Protein AF-Q47548-F1 (afdb_monomer)

Structure (mmCIF, N/CA/C/O backbone):
data_AF-Q47548-F1
#
_entry.id   AF-Q47548-F1
#
loop_
_atom_site.group_PDB
_atom_site.id
_atom_site.type_symbol
_atom_site.label_atom_id
_atom_site.label_alt_id
_atom_site.label_comp_id
_atom_site.label_asym_id
_atom_site.label_entity_id
_atom_site.label_seq_id
_atom_site.pdbx_PDB_ins_code
_atom_site.Cartn_x
_atom_site.Cartn_y
_atom_site.Cartn_z
_atom_site.occupancy
_atom_site.B_iso_or_equiv
_atom_site.auth_seq_id
_atom_site.auth_comp_id
_atom_site.auth_asym_id
_atom_site.auth_atom_id
_atom_site.pdbx_PDB_model_num
ATOM 1 N N . MET A 1 1 ? 3.123 -38.870 -41.567 1.00 50.59 1 MET A N 1
ATOM 2 C CA . MET A 1 1 ? 3.045 -38.816 -40.091 1.00 50.59 1 MET A CA 1
ATOM 3 C C . MET A 1 1 ? 3.877 -37.637 -39.598 1.00 50.59 1 MET A C 1
ATOM 5 O O . MET A 1 1 ? 5.050 -37.839 -39.352 1.00 50.59 1 MET A O 1
ATOM 9 N N . ASN A 1 2 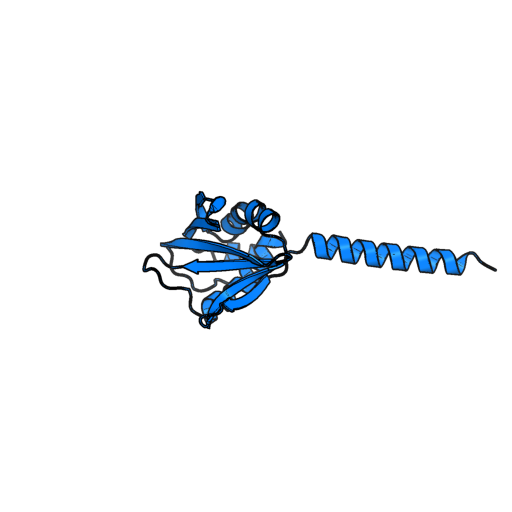? 3.340 -36.407 -39.566 1.00 51.34 2 ASN A N 1
ATOM 10 C CA . ASN A 1 2 ? 4.080 -35.255 -39.002 1.00 51.34 2 ASN A CA 1
ATOM 11 C C . ASN A 1 2 ? 3.219 -34.033 -38.613 1.00 51.34 2 ASN A C 1
ATOM 13 O O . ASN A 1 2 ? 3.749 -32.963 -38.347 1.00 51.34 2 ASN A O 1
ATOM 17 N N . VAL A 1 3 ? 1.890 -34.167 -38.567 1.00 56.94 3 VAL A N 1
ATOM 18 C CA . VAL A 1 3 ? 0.988 -33.042 -38.237 1.00 56.94 3 VAL A CA 1
ATOM 19 C C . VAL A 1 3 ? 0.636 -32.957 -36.748 1.00 56.94 3 VAL A C 1
ATOM 21 O O . VAL A 1 3 ? 0.100 -31.949 -36.306 1.00 56.94 3 VAL A O 1
ATOM 24 N N . ILE A 1 4 ? 0.948 -33.997 -35.966 1.00 55.69 4 ILE A N 1
ATOM 25 C CA . ILE A 1 4 ? 0.570 -34.081 -34.546 1.00 55.69 4 ILE A CA 1
ATOM 26 C C . ILE A 1 4 ? 1.591 -33.346 -33.660 1.00 55.69 4 ILE A C 1
ATOM 28 O O . ILE A 1 4 ? 1.196 -32.646 -32.732 1.00 55.69 4 ILE A O 1
ATOM 32 N N . SER A 1 5 ? 2.886 -33.412 -33.988 1.00 56.47 5 SER A N 1
ATOM 33 C CA . SER A 1 5 ? 3.948 -32.769 -33.198 1.00 56.47 5 SER A CA 1
ATOM 34 C C . SER A 1 5 ? 3.863 -31.238 -33.238 1.00 56.47 5 SER A C 1
ATOM 36 O O . SER A 1 5 ? 3.883 -30.592 -32.197 1.00 56.47 5 SER A O 1
ATOM 38 N N . ALA A 1 6 ? 3.624 -30.656 -34.421 1.00 59.22 6 ALA A N 1
ATOM 39 C CA . ALA A 1 6 ? 3.516 -29.202 -34.585 1.00 59.22 6 ALA A CA 1
ATOM 40 C C . ALA A 1 6 ? 2.323 -28.585 -33.822 1.00 59.22 6 ALA A C 1
ATOM 42 O O . ALA A 1 6 ? 2.394 -27.443 -33.366 1.00 59.22 6 ALA A O 1
ATOM 43 N N . GLY A 1 7 ? 1.224 -29.336 -33.670 1.00 58.84 7 GLY A N 1
ATOM 44 C CA . GLY A 1 7 ? 0.068 -28.912 -32.877 1.00 58.84 7 GLY A CA 1
ATOM 45 C C . GLY A 1 7 ? 0.353 -28.901 -31.373 1.00 58.84 7 GLY A C 1
ATOM 46 O O . GLY A 1 7 ? -0.076 -27.976 -30.679 1.00 58.84 7 GLY A O 1
ATOM 47 N N . LEU A 1 8 ? 1.121 -29.881 -30.878 1.00 61.62 8 LEU A N 1
ATOM 48 C CA . LEU A 1 8 ? 1.540 -29.942 -29.476 1.00 61.62 8 LEU A CA 1
ATOM 49 C C . LEU A 1 8 ? 2.467 -28.770 -29.121 1.00 61.62 8 LEU A C 1
ATOM 51 O O . LEU A 1 8 ? 2.196 -28.058 -28.152 1.00 61.62 8 LEU A O 1
ATOM 55 N N . ASP A 1 9 ? 3.481 -28.504 -29.947 1.00 59.62 9 ASP A N 1
ATOM 56 C CA . ASP A 1 9 ? 4.469 -27.440 -29.707 1.00 59.62 9 ASP A CA 1
ATOM 57 C C . ASP A 1 9 ? 3.835 -26.040 -29.717 1.00 59.62 9 ASP A C 1
ATOM 59 O O . ASP A 1 9 ? 4.143 -25.186 -28.877 1.00 59.62 9 ASP A O 1
ATOM 63 N N . LYS A 1 10 ? 2.878 -25.812 -30.627 1.00 64.19 10 LYS A N 1
ATOM 64 C CA . LYS A 1 10 ? 2.106 -24.565 -30.681 1.00 64.19 10 LYS A CA 1
ATOM 65 C C . LYS A 1 10 ? 1.209 -24.398 -29.453 1.00 64.19 10 LYS A C 1
ATOM 67 O O . LYS A 1 10 ? 1.170 -23.314 -28.879 1.00 64.19 10 LYS A O 1
ATOM 72 N N . SER A 1 11 ? 0.543 -25.465 -29.004 1.00 67.88 11 SER A N 1
ATOM 73 C CA . SER A 1 11 ? -0.319 -25.415 -27.815 1.00 67.88 11 SER A CA 1
ATOM 74 C C . SER A 1 11 ? 0.460 -25.134 -26.524 1.00 67.88 11 SER A C 1
ATOM 76 O O . SER A 1 11 ? 0.003 -24.343 -25.698 1.00 67.88 11 SER A O 1
ATOM 78 N N . ALA A 1 12 ? 1.659 -25.708 -26.378 1.00 68.19 12 ALA A N 1
ATOM 79 C CA . ALA A 1 12 ? 2.533 -25.485 -25.231 1.00 68.19 12 ALA A CA 1
ATOM 80 C C . ALA A 1 12 ? 3.092 -24.056 -25.218 1.00 68.19 12 ALA A C 1
ATOM 82 O O . ALA A 1 12 ? 3.108 -23.404 -24.176 1.00 68.19 12 ALA A O 1
ATOM 83 N N . THR A 1 13 ? 3.472 -23.540 -26.389 1.00 72.56 13 THR A N 1
ATOM 84 C CA . THR A 1 13 ? 3.968 -22.167 -26.543 1.00 72.56 13 THR A CA 1
ATOM 85 C C . THR A 1 13 ? 2.860 -21.140 -26.293 1.00 72.56 13 THR A C 1
ATOM 87 O O . THR A 1 13 ? 3.073 -20.161 -25.584 1.00 72.56 13 THR A O 1
ATOM 90 N N . ASP A 1 14 ? 1.644 -21.375 -26.791 1.00 72.44 14 ASP A N 1
ATOM 91 C CA . ASP A 1 14 ? 0.495 -20.499 -26.538 1.00 72.44 14 ASP A CA 1
ATOM 92 C C . ASP A 1 14 ? 0.048 -20.552 -25.066 1.00 72.44 14 ASP A C 1
ATOM 94 O O . ASP A 1 14 ? -0.350 -19.531 -24.503 1.00 72.44 14 ASP A O 1
ATOM 98 N N . ALA A 1 15 ? 0.129 -21.715 -24.414 1.00 71.06 15 ALA A N 1
ATOM 99 C CA . ALA A 1 15 ? -0.136 -21.852 -22.982 1.00 71.06 15 ALA A CA 1
ATOM 100 C C . ALA A 1 15 ? 0.917 -21.122 -22.135 1.00 71.06 15 ALA A C 1
ATOM 102 O O . ALA A 1 15 ? 0.545 -20.380 -21.226 1.00 71.06 15 ALA A O 1
ATOM 103 N N . ALA A 1 16 ? 2.201 -21.262 -22.473 1.00 66.19 16 ALA A N 1
ATOM 104 C CA . ALA A 1 16 ? 3.292 -20.539 -21.827 1.00 66.19 16 ALA A CA 1
ATOM 105 C C . ALA A 1 16 ? 3.149 -19.024 -22.027 1.00 66.19 16 ALA A C 1
ATOM 107 O O . ALA A 1 16 ? 3.179 -18.278 -21.056 1.00 66.19 16 ALA A O 1
ATOM 108 N N . ASN A 1 17 ? 2.859 -18.563 -23.246 1.00 62.19 17 ASN A N 1
ATOM 109 C CA . ASN A 1 17 ? 2.638 -17.146 -23.542 1.00 62.19 17 ASN A CA 1
ATOM 110 C C . ASN A 1 17 ? 1.406 -16.578 -22.824 1.00 62.19 17 ASN A C 1
ATOM 112 O O . ASN A 1 17 ? 1.430 -15.441 -22.359 1.00 62.19 17 ASN A O 1
ATOM 116 N N . ARG A 1 18 ? 0.324 -17.356 -22.686 1.00 63.38 18 ARG A N 1
ATOM 117 C CA . ARG A 1 18 ? -0.852 -16.959 -21.891 1.00 63.38 18 ARG A CA 1
ATOM 118 C C . ARG A 1 18 ? -0.555 -16.935 -20.398 1.00 63.38 18 ARG A C 1
ATOM 120 O O . ARG A 1 18 ? -1.035 -16.032 -19.725 1.00 63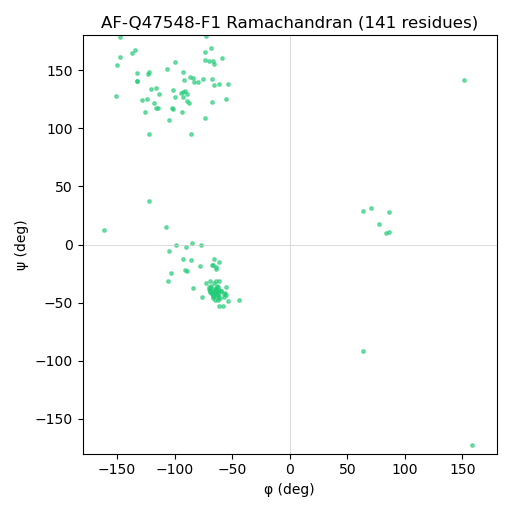.38 18 ARG A O 1
ATOM 127 N N . ALA A 1 19 ? 0.213 -17.888 -19.878 1.00 59.72 19 ALA A N 1
ATOM 128 C CA . ALA A 1 19 ? 0.651 -17.889 -18.485 1.00 59.72 19 ALA A CA 1
ATOM 129 C C . ALA A 1 19 ? 1.579 -16.701 -18.199 1.00 59.72 19 ALA A C 1
ATOM 131 O O . ALA A 1 19 ? 1.412 -16.029 -17.188 1.00 59.72 19 ALA A O 1
ATOM 132 N N . GLN A 1 20 ? 2.478 -16.378 -19.128 1.00 53.09 20 GLN A N 1
ATOM 133 C CA . GLN A 1 20 ? 3.382 -15.236 -19.039 1.00 53.09 20 GLN A CA 1
ATOM 134 C C . GLN A 1 20 ? 2.616 -13.909 -19.107 1.00 53.09 20 GLN A C 1
ATOM 136 O O . GLN A 1 20 ? 2.805 -13.068 -18.238 1.00 53.09 20 GLN A O 1
ATOM 141 N N . ASN A 1 21 ? 1.675 -13.755 -20.047 1.00 50.50 21 ASN A N 1
ATOM 142 C CA . ASN A 1 21 ? 0.804 -12.574 -20.133 1.00 50.50 21 ASN A CA 1
ATOM 143 C C . ASN A 1 21 ? -0.156 -12.447 -18.936 1.00 50.50 21 ASN A C 1
ATOM 145 O O . ASN A 1 21 ? -0.450 -11.332 -18.505 1.00 50.50 21 ASN A O 1
ATOM 149 N N . ARG A 1 22 ? -0.623 -13.566 -18.361 1.00 53.75 22 ARG A N 1
ATOM 150 C CA . ARG A 1 22 ? -1.376 -13.581 -17.093 1.00 53.75 22 ARG A CA 1
ATOM 151 C C . ARG A 1 22 ? -0.508 -13.153 -15.914 1.00 53.75 22 ARG A C 1
ATOM 153 O O . ARG A 1 22 ? -0.913 -12.303 -15.136 1.00 53.75 22 ARG A O 1
ATOM 160 N N . ALA A 1 23 ? 0.722 -13.647 -15.848 1.00 47.94 23 ALA A N 1
ATOM 161 C CA . ALA A 1 23 ? 1.708 -13.224 -14.862 1.00 47.94 23 ALA A CA 1
ATOM 162 C C . ALA A 1 23 ? 2.159 -11.762 -15.061 1.00 47.94 23 ALA A C 1
ATOM 164 O O . ALA A 1 23 ? 2.731 -11.181 -14.147 1.00 47.94 23 ALA A O 1
ATOM 165 N N . SER A 1 24 ? 1.937 -11.162 -16.234 1.00 49.69 24 SER A N 1
ATOM 166 C CA . SER A 1 24 ? 2.106 -9.720 -16.477 1.00 49.69 24 SER A CA 1
ATOM 167 C C . SER A 1 24 ? 0.867 -8.893 -16.114 1.00 49.69 24 SER A C 1
ATOM 169 O O . SER A 1 24 ? 0.954 -7.668 -16.063 1.00 49.69 24 SER A O 1
ATOM 171 N N . THR A 1 25 ? -0.286 -9.532 -15.886 1.00 57.72 25 THR A N 1
ATOM 172 C CA . THR A 1 25 ? -1.543 -8.866 -15.507 1.00 57.72 25 THR A CA 1
ATOM 173 C C . THR A 1 25 ? -1.872 -9.001 -14.023 1.00 57.72 25 THR A C 1
ATOM 175 O O . THR A 1 25 ? -2.543 -8.114 -13.502 1.00 57.72 25 THR A O 1
ATOM 178 N N . THR A 1 26 ? -1.366 -10.025 -13.327 1.00 67.56 26 THR A N 1
ATOM 179 C CA . THR A 1 26 ? -1.485 -10.149 -11.868 1.00 67.56 26 THR A CA 1
ATOM 180 C C . THR A 1 26 ? -0.255 -9.554 -11.181 1.00 67.56 26 THR A C 1
ATOM 182 O O . THR A 1 26 ? 0.869 -10.031 -11.344 1.00 67.56 26 THR A O 1
ATOM 185 N N . MET A 1 27 ? -0.457 -8.470 -10.430 1.00 85.31 27 MET A N 1
ATOM 186 C CA . MET A 1 27 ? 0.586 -7.894 -9.580 1.00 85.31 27 MET A CA 1
ATOM 187 C C . MET A 1 27 ? 0.552 -8.621 -8.242 1.00 85.31 27 MET A C 1
ATOM 189 O O . MET A 1 27 ? -0.264 -8.307 -7.379 1.00 85.31 27 MET A O 1
ATOM 193 N N . ASP A 1 28 ? 1.397 -9.638 -8.112 1.00 93.00 28 ASP A N 1
ATOM 194 C CA . ASP A 1 28 ? 1.480 -10.435 -6.891 1.00 93.00 28 ASP A CA 1
ATOM 195 C C . ASP A 1 28 ? 1.992 -9.579 -5.728 1.00 93.00 28 ASP A C 1
ATOM 197 O O . ASP A 1 28 ? 2.936 -8.801 -5.893 1.00 93.00 28 ASP A O 1
ATOM 201 N N . VAL A 1 29 ? 1.384 -9.735 -4.556 1.00 96.56 29 VAL A N 1
ATOM 202 C CA . VAL A 1 29 ? 1.710 -8.990 -3.339 1.00 96.56 29 VAL A CA 1
ATOM 203 C C . VAL A 1 29 ? 2.235 -9.958 -2.288 1.00 96.56 29 VAL A C 1
ATOM 205 O O . VAL A 1 29 ? 1.680 -11.035 -2.080 1.00 96.56 29 VAL A O 1
ATOM 208 N N . GLN A 1 30 ? 3.325 -9.588 -1.624 1.00 96.88 30 GLN A N 1
ATOM 209 C CA . GLN A 1 30 ? 3.948 -10.380 -0.565 1.00 96.88 30 GLN A CA 1
ATOM 210 C C . GLN A 1 30 ? 4.247 -9.496 0.644 1.00 96.88 30 GLN A C 1
ATOM 212 O O . GLN A 1 30 ? 4.572 -8.324 0.478 1.00 96.88 30 GLN A O 1
ATOM 217 N N . SER A 1 31 ? 4.173 -10.058 1.848 1.00 95.81 31 SER A N 1
ATOM 218 C CA . SER A 1 31 ? 4.682 -9.396 3.052 1.00 95.81 31 SER A CA 1
ATOM 219 C C . SER A 1 31 ? 6.200 -9.565 3.136 1.00 95.81 31 SER A C 1
ATOM 221 O O . SER A 1 31 ? 6.730 -10.629 2.806 1.00 95.81 31 SER A O 1
ATOM 223 N N . ALA A 1 32 ? 6.897 -8.514 3.550 1.00 95.00 32 ALA A N 1
ATOM 224 C CA . ALA A 1 32 ? 8.335 -8.489 3.772 1.00 95.00 32 ALA A CA 1
ATOM 225 C C . ALA A 1 32 ? 8.674 -7.531 4.925 1.00 95.00 32 ALA A C 1
ATOM 227 O O . ALA A 1 32 ? 7.799 -6.868 5.482 1.00 95.00 32 ALA 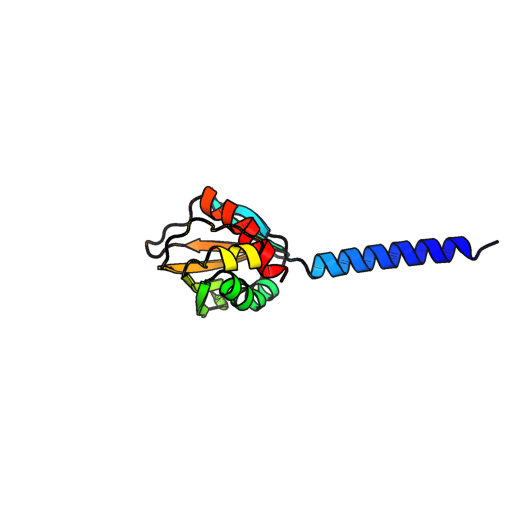A O 1
ATOM 228 N N . ALA A 1 33 ? 9.959 -7.439 5.250 1.00 93.50 33 ALA A N 1
ATOM 229 C CA . ALA A 1 33 ? 10.503 -6.414 6.126 1.00 93.50 33 ALA A CA 1
ATOM 230 C C . ALA A 1 33 ? 11.607 -5.651 5.388 1.00 93.50 33 ALA A C 1
ATOM 232 O O . ALA A 1 33 ? 12.301 -6.236 4.552 1.00 93.50 33 ALA A O 1
ATOM 233 N N . ASP A 1 34 ? 11.741 -4.359 5.671 1.00 90.00 34 ASP A N 1
ATOM 234 C CA . ASP A 1 34 ? 12.860 -3.552 5.190 1.00 90.00 34 ASP A CA 1
ATOM 235 C C . ASP A 1 34 ? 14.172 -3.895 5.925 1.00 90.00 34 ASP A C 1
ATOM 237 O O . ASP A 1 34 ? 14.203 -4.731 6.833 1.00 90.00 34 ASP A O 1
ATOM 241 N N . ASP A 1 35 ? 15.266 -3.228 5.553 1.00 89.69 35 ASP A N 1
ATOM 242 C CA . ASP A 1 35 ? 16.601 -3.457 6.129 1.00 89.69 35 ASP A CA 1
ATOM 243 C C . ASP A 1 35 ? 16.679 -3.168 7.642 1.00 89.69 35 ASP A C 1
ATOM 245 O O . ASP A 1 35 ? 17.631 -3.572 8.310 1.00 89.69 35 ASP A O 1
ATOM 249 N N . THR A 1 36 ? 15.681 -2.474 8.197 1.00 91.00 36 THR A N 1
ATOM 250 C CA . THR A 1 36 ? 15.562 -2.166 9.629 1.00 91.00 36 THR A CA 1
ATOM 251 C C . THR A 1 36 ? 14.610 -3.110 10.369 1.00 91.00 36 THR A C 1
ATOM 253 O O . THR A 1 36 ? 14.456 -3.002 11.586 1.00 91.00 36 THR A O 1
ATOM 256 N N . GLY A 1 37 ? 14.000 -4.064 9.659 1.00 92.44 37 GLY A N 1
ATOM 257 C CA . GLY A 1 37 ? 13.034 -5.013 10.201 1.00 92.44 37 GLY A CA 1
ATOM 258 C C . GLY A 1 37 ? 11.605 -4.474 10.278 1.00 92.44 37 GLY A C 1
ATOM 259 O O . GLY A 1 37 ? 10.758 -5.121 10.895 1.00 92.44 37 GLY A O 1
ATOM 260 N N . LEU A 1 38 ? 11.313 -3.312 9.683 1.00 94.44 38 LEU A N 1
ATOM 261 C CA . LEU A 1 38 ? 9.961 -2.756 9.674 1.00 94.44 38 LEU A CA 1
ATOM 262 C C . LEU A 1 38 ? 9.138 -3.374 8.537 1.00 94.44 38 LEU A C 1
ATOM 264 O O . LEU A 1 38 ? 9.647 -3.546 7.427 1.00 94.44 38 LEU A O 1
ATOM 268 N N . PRO A 1 39 ? 7.859 -3.691 8.778 1.00 95.69 39 PRO A N 1
ATOM 269 C CA . PRO A 1 39 ? 7.035 -4.384 7.801 1.00 95.69 39 PRO A CA 1
ATOM 270 C C . PRO A 1 39 ? 6.741 -3.516 6.576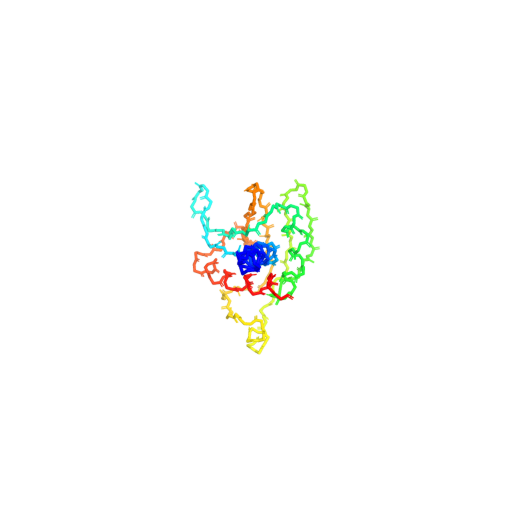 1.00 95.69 39 PRO A C 1
ATOM 272 O O . PRO A 1 39 ? 6.506 -2.308 6.673 1.00 95.69 39 PRO A O 1
ATOM 275 N N . MET A 1 40 ? 6.723 -4.165 5.416 1.00 97.00 40 MET A N 1
ATOM 276 C CA . MET A 1 40 ? 6.325 -3.584 4.139 1.00 97.00 40 MET A CA 1
ATOM 277 C C . MET A 1 40 ? 5.670 -4.642 3.250 1.00 97.00 40 MET A C 1
ATOM 279 O O . MET A 1 40 ? 5.855 -5.846 3.441 1.00 97.00 40 MET A O 1
ATOM 283 N N . LEU A 1 41 ? 4.927 -4.206 2.239 1.00 97.81 41 LEU A N 1
ATOM 284 C CA . LEU A 1 41 ? 4.510 -5.075 1.145 1.00 97.81 41 LEU A CA 1
ATOM 285 C C . LEU A 1 41 ? 5.523 -4.987 0.007 1.00 97.81 41 LEU A C 1
ATOM 287 O O . LEU A 1 41 ? 6.093 -3.931 -0.257 1.00 97.81 41 LEU A O 1
ATOM 291 N N . VAL A 1 42 ? 5.699 -6.083 -0.718 1.00 97.75 42 VAL A N 1
ATOM 292 C CA . VAL A 1 42 ? 6.439 -6.133 -1.976 1.00 97.75 42 VAL A CA 1
ATOM 293 C C . VAL A 1 42 ? 5.464 -6.509 -3.076 1.00 97.75 42 VAL A C 1
ATOM 295 O O . VAL A 1 42 ? 4.887 -7.596 -3.059 1.00 97.75 42 VAL A O 1
ATOM 298 N N . VAL A 1 43 ? 5.291 -5.607 -4.037 1.00 97.25 43 VAL A N 1
ATOM 299 C CA . VAL A 1 43 ? 4.421 -5.795 -5.197 1.00 97.25 43 VAL A CA 1
ATOM 300 C C . VAL A 1 43 ? 5.266 -6.153 -6.410 1.00 97.25 43 VAL A C 1
ATOM 302 O O . VAL A 1 43 ? 6.278 -5.511 -6.700 1.00 97.25 43 VAL A O 1
ATOM 305 N N . ARG A 1 44 ? 4.846 -7.178 -7.150 1.00 95.25 44 ARG A N 1
ATOM 306 C CA . ARG A 1 44 ? 5.475 -7.581 -8.405 1.00 95.25 44 ARG A CA 1
ATOM 307 C C . ARG A 1 44 ? 5.138 -6.577 -9.505 1.00 95.25 44 ARG A C 1
ATOM 309 O O . ARG A 1 44 ? 4.011 -6.514 -9.992 1.00 95.25 44 ARG A O 1
ATOM 316 N N . GLY A 1 45 ? 6.139 -5.802 -9.899 1.00 93.94 45 GLY A N 1
ATOM 317 C CA . GLY A 1 45 ? 6.038 -4.751 -10.901 1.00 93.94 45 GLY A CA 1
ATOM 318 C C . GLY A 1 45 ? 7.054 -3.636 -10.634 1.00 93.94 45 GLY A C 1
ATOM 319 O O . GLY A 1 45 ? 7.265 -3.280 -9.472 1.00 93.94 45 GLY A O 1
ATOM 320 N N . PRO A 1 46 ? 7.669 -3.067 -11.685 1.00 95.44 46 PRO A N 1
ATOM 321 C CA . PRO A 1 46 ? 8.610 -1.964 -11.525 1.00 95.44 46 PRO A CA 1
ATOM 322 C C . PRO A 1 46 ? 7.901 -0.716 -10.990 1.00 95.44 46 PRO A C 1
ATOM 324 O O . PRO A 1 46 ? 6.705 -0.522 -11.253 1.00 95.44 46 PRO A O 1
ATOM 327 N N . PHE A 1 47 ? 8.657 0.168 -10.328 1.00 95.88 47 PHE A N 1
ATOM 328 C CA . PHE A 1 47 ? 8.145 1.381 -9.672 1.00 95.88 47 PHE A CA 1
ATOM 329 C C . PHE A 1 47 ? 7.133 2.149 -10.526 1.00 95.88 47 PHE A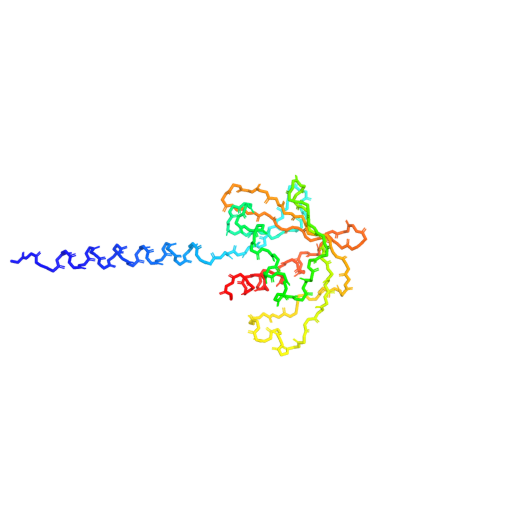 C 1
ATOM 331 O O . PHE A 1 47 ? 6.041 2.477 -10.075 1.00 95.88 47 PHE A O 1
ATOM 338 N N . ASN A 1 48 ? 7.454 2.385 -11.799 1.00 94.31 48 ASN A N 1
ATOM 339 C CA . ASN A 1 48 ? 6.603 3.163 -12.700 1.00 94.31 48 ASN A CA 1
ATOM 340 C C . ASN A 1 48 ? 5.222 2.534 -12.930 1.00 94.31 48 ASN A C 1
ATOM 342 O O . ASN A 1 48 ? 4.235 3.257 -13.047 1.00 94.31 48 ASN A O 1
ATOM 346 N N . VAL A 1 49 ? 5.153 1.204 -13.001 1.00 94.62 49 VAL A N 1
ATOM 347 C CA . VAL A 1 49 ? 3.900 0.474 -13.228 1.00 94.62 49 VAL A CA 1
ATOM 348 C C . VAL A 1 49 ? 3.072 0.447 -11.949 1.00 94.62 49 VAL A C 1
ATOM 350 O O . VAL A 1 49 ? 1.875 0.727 -11.993 1.00 94.62 49 VAL A O 1
ATOM 353 N N . VAL A 1 50 ? 3.711 0.163 -10.809 1.00 96.06 50 VAL A N 1
ATOM 354 C CA . VAL A 1 50 ? 3.048 0.156 -9.498 1.00 96.06 50 VAL A CA 1
ATOM 355 C C . VAL A 1 50 ? 2.516 1.547 -9.168 1.00 96.06 50 VAL A C 1
ATOM 357 O O . VAL A 1 50 ? 1.334 1.691 -8.872 1.00 96.06 50 VAL A O 1
ATOM 360 N N . TRP A 1 51 ? 3.336 2.586 -9.335 1.00 97.12 51 TRP A N 1
ATOM 361 C CA . TRP A 1 51 ? 2.960 3.979 -9.101 1.00 97.12 51 TRP A CA 1
ATOM 362 C C . TRP A 1 51 ? 1.722 4.411 -9.893 1.00 97.12 51 TRP A C 1
ATOM 364 O O . TRP A 1 51 ? 0.838 5.068 -9.352 1.00 97.12 51 TRP A O 1
ATOM 374 N N . GLN A 1 52 ? 1.633 4.034 -11.172 1.00 95.56 52 GLN A N 1
ATOM 375 C CA . GLN A 1 52 ? 0.490 4.384 -12.023 1.00 95.56 52 GLN A CA 1
ATOM 376 C C . GLN A 1 52 ? -0.799 3.658 -11.624 1.00 95.56 52 GLN A C 1
ATOM 378 O O . GLN A 1 52 ? -1.885 4.204 -11.803 1.00 95.56 52 GLN A O 1
ATOM 383 N N . ARG A 1 53 ? -0.694 2.432 -11.102 1.00 95.38 53 ARG A N 1
ATOM 384 C CA . ARG A 1 53 ? -1.849 1.600 -10.727 1.00 95.38 53 ARG A CA 1
ATOM 385 C C . ARG A 1 53 ? -2.311 1.811 -9.289 1.00 95.38 53 ARG A C 1
ATOM 387 O O . ARG A 1 53 ? -3.470 1.539 -8.985 1.00 95.38 53 ARG A O 1
ATOM 394 N N . LEU A 1 54 ? -1.428 2.306 -8.424 1.00 96.44 54 LEU A N 1
ATOM 395 C CA . LEU A 1 54 ? -1.689 2.498 -7.001 1.00 96.44 54 LEU A CA 1
ATOM 396 C C . LEU A 1 54 ? -2.942 3.328 -6.711 1.00 96.44 54 LEU A C 1
ATOM 398 O O . LEU A 1 54 ? -3.748 2.839 -5.931 1.00 96.44 54 LEU A O 1
ATOM 402 N N . PRO A 1 55 ? -3.184 4.506 -7.323 1.00 97.25 55 PRO A N 1
ATOM 403 C CA . PRO A 1 55 ? -4.365 5.303 -6.989 1.00 97.25 55 PRO A CA 1
ATOM 404 C C . PRO A 1 55 ? -5.684 4.542 -7.175 1.00 97.25 55 PRO A C 1
ATOM 406 O O . PRO A 1 55 ? -6.539 4.576 -6.296 1.00 97.25 55 PRO A O 1
ATOM 409 N N . ALA A 1 56 ? -5.813 3.783 -8.268 1.00 96.12 56 ALA A N 1
ATOM 410 C CA . ALA A 1 56 ? -7.002 2.976 -8.534 1.00 96.12 56 ALA A CA 1
ATOM 411 C C . ALA A 1 56 ? -7.122 1.770 -7.585 1.00 96.12 56 ALA A C 1
ATOM 413 O O . ALA A 1 56 ? -8.226 1.406 -7.189 1.00 96.12 56 ALA A O 1
ATOM 414 N N . ALA A 1 57 ? -6.003 1.142 -7.208 1.00 96.12 57 ALA A N 1
ATOM 415 C CA . ALA A 1 57 ? -6.004 0.057 -6.227 1.00 96.12 57 ALA A CA 1
ATOM 416 C C . ALA A 1 57 ? -6.342 0.565 -4.812 1.00 96.12 57 ALA A C 1
ATOM 418 O O . ALA A 1 57 ? -7.110 -0.074 -4.100 1.00 96.12 57 ALA A O 1
ATOM 419 N N . LEU A 1 58 ? -5.811 1.729 -4.428 1.00 97.31 58 LEU A N 1
ATOM 420 C CA . LEU A 1 58 ? -6.056 2.390 -3.146 1.00 97.31 58 LEU A CA 1
ATOM 421 C C . LEU A 1 58 ? -7.534 2.769 -2.987 1.00 97.31 58 LEU A C 1
A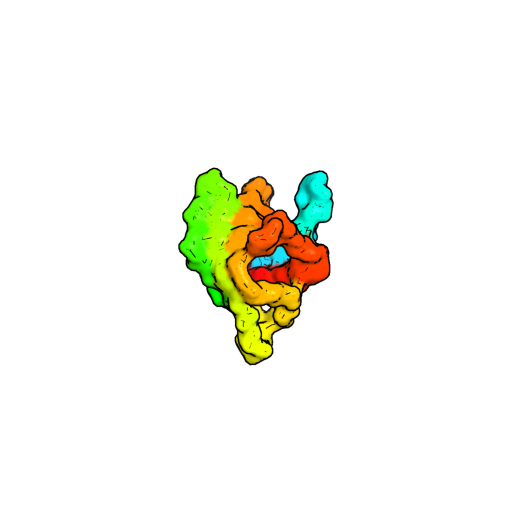TOM 423 O O . LEU A 1 58 ? -8.133 2.503 -1.946 1.00 97.31 58 LEU A O 1
ATOM 427 N N . GLU A 1 59 ? -8.154 3.307 -4.038 1.00 96.50 59 GLU A N 1
ATOM 428 C CA . GLU A 1 59 ? -9.572 3.675 -4.014 1.00 96.50 59 GLU A CA 1
ATOM 429 C C . GLU A 1 59 ? -10.478 2.466 -3.720 1.00 96.50 59 GLU A C 1
ATOM 431 O O . GLU A 1 59 ? -11.392 2.566 -2.902 1.00 96.50 59 GLU A O 1
ATOM 436 N N . LYS A 1 60 ? -10.165 1.294 -4.292 1.00 95.62 60 LYS A N 1
ATOM 437 C CA . LYS A 1 60 ? -10.904 0.038 -4.054 1.00 95.62 60 LYS A CA 1
ATOM 438 C C . LYS A 1 60 ? -10.828 -0.470 -2.617 1.00 95.62 60 LYS A C 1
ATOM 440 O O . LYS A 1 60 ? -11.668 -1.272 -2.231 1.00 95.62 60 LYS A O 1
ATOM 445 N N . VAL A 1 61 ? -9.825 -0.046 -1.850 1.00 96.25 61 VAL A N 1
ATOM 446 C CA . VAL A 1 61 ? -9.598 -0.488 -0.462 1.00 96.25 61 VAL A CA 1
ATOM 447 C C . VAL A 1 61 ? -9.947 0.604 0.552 1.00 96.25 61 VAL A C 1
ATOM 449 O O . VAL A 1 61 ? -9.542 0.533 1.708 1.00 96.25 61 VAL A O 1
ATOM 452 N N . GLY A 1 62 ? -10.673 1.642 0.123 1.00 96.25 62 GLY A N 1
ATOM 453 C CA . GLY A 1 62 ? -11.098 2.737 0.997 1.00 96.25 62 GLY A CA 1
ATOM 454 C C . GLY A 1 62 ? -9.993 3.747 1.317 1.00 96.25 62 GLY A C 1
ATOM 455 O O . GLY A 1 62 ? -10.122 4.516 2.269 1.00 96.25 62 GLY A O 1
ATOM 456 N N . MET A 1 63 ? -8.905 3.768 0.541 1.00 97.44 63 MET A N 1
ATOM 457 C CA . MET A 1 63 ? -7.809 4.730 0.674 1.00 97.44 63 MET A CA 1
ATOM 458 C C . MET A 1 63 ? -7.881 5.776 -0.440 1.00 97.44 63 MET A C 1
ATOM 460 O O . MET A 1 63 ? -7.564 5.513 -1.598 1.00 97.44 63 MET A O 1
ATOM 464 N N . LYS A 1 64 ? -8.271 7.003 -0.096 1.00 97.94 64 LYS A N 1
ATOM 465 C CA . LYS A 1 64 ? -8.310 8.113 -1.052 1.00 97.94 64 LYS A CA 1
ATOM 466 C C . LYS A 1 64 ? -6.958 8.812 -1.104 1.00 97.94 64 LYS A C 1
ATOM 468 O O . LYS A 1 64 ? -6.527 9.354 -0.092 1.00 97.94 64 LYS A O 1
ATOM 473 N N . VAL A 1 65 ? -6.329 8.874 -2.277 1.00 98.00 65 VAL A N 1
ATOM 474 C CA . VAL A 1 65 ? -5.104 9.667 -2.483 1.00 98.00 65 VAL A CA 1
ATOM 475 C C . VAL A 1 65 ? -5.431 11.159 -2.370 1.00 98.00 65 VAL A C 1
ATOM 477 O O . VAL A 1 65 ? -6.296 11.665 -3.087 1.00 98.00 65 VAL A O 1
ATOM 480 N N . THR A 1 66 ? -4.755 11.856 -1.460 1.00 97.50 66 THR A N 1
ATOM 481 C CA . THR A 1 66 ? -4.912 13.300 -1.223 1.00 97.50 66 THR A CA 1
ATOM 482 C C . THR A 1 66 ? -3.746 14.108 -1.777 1.00 97.50 66 THR A C 1
ATOM 484 O O . THR A 1 66 ? -3.953 15.229 -2.233 1.00 97.50 66 THR A O 1
ATOM 487 N N . ASP A 1 67 ? -2.547 13.528 -1.796 1.00 97.62 67 ASP A N 1
ATOM 488 C CA . ASP A 1 67 ? -1.357 14.106 -2.414 1.00 97.62 67 ASP A CA 1
ATOM 489 C C . ASP A 1 67 ? -0.428 12.997 -2.927 1.00 97.62 67 ASP A C 1
ATOM 491 O O . ASP A 1 67 ? -0.441 11.870 -2.427 1.00 97.62 67 ASP A O 1
ATOM 495 N N . SER A 1 68 ? 0.387 13.298 -3.937 1.00 97.00 68 SER A N 1
ATOM 496 C CA . SER A 1 68 ? 1.372 12.353 -4.461 1.00 97.00 68 SER A CA 1
ATOM 497 C C . SER A 1 68 ? 2.586 13.065 -5.052 1.00 97.00 68 SER A C 1
ATOM 499 O O . SER A 1 68 ? 2.464 13.897 -5.949 1.00 97.00 68 SER A O 1
ATOM 501 N N . THR A 1 69 ? 3.780 12.678 -4.606 1.00 97.31 69 THR A N 1
ATOM 502 C CA . THR A 1 69 ? 5.061 13.191 -5.099 1.00 97.31 69 THR A CA 1
ATOM 503 C C . THR A 1 69 ? 5.916 12.035 -5.612 1.00 97.31 69 THR A C 1
ATOM 505 O O . THR A 1 69 ? 6.638 11.380 -4.858 1.00 97.31 69 THR A O 1
ATOM 508 N N . ARG A 1 70 ? 5.860 11.791 -6.928 1.00 95.94 70 ARG A N 1
ATOM 509 C CA . ARG A 1 70 ? 6.543 10.655 -7.579 1.00 95.94 70 ARG A CA 1
ATOM 510 C C . ARG A 1 70 ? 8.057 10.665 -7.401 1.00 95.94 70 ARG A C 1
ATOM 512 O O . ARG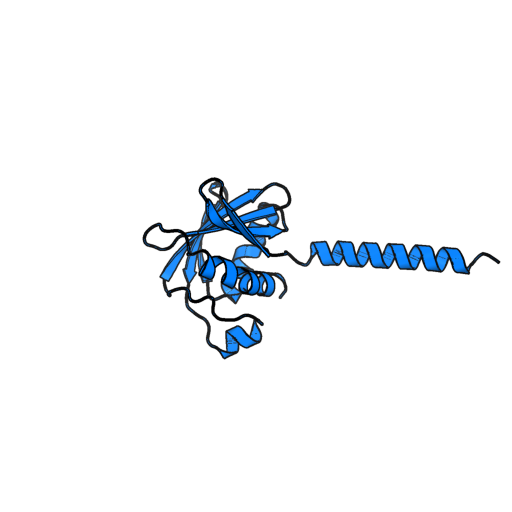 A 1 70 ? 8.636 9.612 -7.181 1.00 95.94 70 ARG A O 1
ATOM 519 N N . SER A 1 71 ? 8.696 11.832 -7.476 1.00 95.69 71 SER A N 1
ATOM 520 C CA . SER A 1 71 ? 10.152 11.966 -7.301 1.00 95.69 71 SER A CA 1
ATOM 521 C C . SER A 1 71 ? 10.637 11.585 -5.899 1.00 95.69 71 SER A C 1
ATOM 523 O O . SER A 1 71 ? 11.818 11.311 -5.729 1.00 95.69 71 SER A O 1
ATOM 525 N N . GLN A 1 72 ? 9.737 11.563 -4.913 1.00 95.06 72 GLN A N 1
ATOM 526 C CA . GLN A 1 72 ? 10.019 11.131 -3.544 1.00 95.06 72 GLN A CA 1
ATOM 527 C C . GLN A 1 72 ? 9.449 9.739 -3.233 1.00 95.06 72 GLN A C 1
ATOM 529 O O . GLN A 1 72 ? 9.665 9.236 -2.136 1.00 95.06 72 GLN A O 1
ATOM 534 N N . GLY A 1 73 ? 8.692 9.136 -4.157 1.00 96.94 73 GLY A N 1
ATOM 535 C CA . GLY A 1 73 ? 7.976 7.889 -3.902 1.00 96.94 73 GLY A CA 1
ATOM 536 C C . GLY A 1 73 ? 6.900 8.017 -2.819 1.00 96.94 73 GLY A C 1
ATOM 537 O O . GLY A 1 73 ? 6.619 7.040 -2.143 1.00 96.94 73 GLY A O 1
ATOM 538 N N . ASN A 1 74 ? 6.298 9.196 -2.630 1.00 97.50 74 ASN A N 1
ATOM 539 C CA . ASN A 1 74 ? 5.392 9.456 -1.504 1.00 97.50 74 ASN A CA 1
ATOM 540 C C . ASN A 1 74 ? 3.950 9.682 -1.960 1.00 97.50 74 ASN A C 1
ATOM 542 O O . ASN A 1 74 ? 3.712 10.548 -2.801 1.00 97.50 74 ASN A O 1
ATOM 546 N N . MET A 1 75 ? 2.985 8.986 -1.361 1.00 98.31 75 MET A N 1
ATOM 547 C CA . MET A 1 75 ? 1.558 9.316 -1.464 1.00 98.31 75 MET A CA 1
ATOM 548 C C . MET A 1 75 ? 0.979 9.591 -0.077 1.00 98.31 75 MET A C 1
ATOM 550 O O . MET A 1 75 ? 1.212 8.827 0.856 1.00 98.31 75 MET A O 1
ATOM 554 N N . ALA A 1 76 ? 0.207 10.664 0.059 1.00 98.06 76 ALA A N 1
ATOM 555 C CA . ALA A 1 76 ? -0.664 10.867 1.207 1.00 98.06 76 ALA A CA 1
ATOM 556 C C . ALA A 1 76 ? -2.033 10.266 0.883 1.00 98.06 76 ALA A C 1
ATOM 558 O O . ALA A 1 76 ? -2.577 10.494 -0.203 1.00 98.06 76 ALA A O 1
ATOM 559 N N . VAL A 1 77 ? -2.576 9.476 1.806 1.00 98.06 77 VAL A N 1
ATOM 560 C CA . VAL A 1 77 ? -3.874 8.822 1.641 1.00 98.06 77 VAL A CA 1
ATOM 561 C C . VAL A 1 77 ? -4.727 9.005 2.886 1.00 98.06 77 VAL A C 1
ATOM 563 O O . VAL A 1 77 ? -4.232 8.895 4.001 1.00 98.06 77 VAL A O 1
ATOM 566 N N . THR A 1 78 ? -6.021 9.233 2.709 1.00 97.88 78 THR A N 1
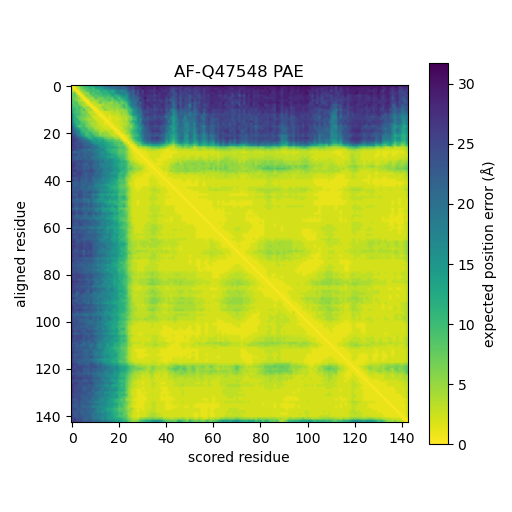ATOM 567 C CA . THR A 1 78 ? -6.995 9.188 3.803 1.00 97.88 78 THR A CA 1
ATOM 568 C C . THR A 1 78 ? -7.727 7.855 3.731 1.00 97.88 78 THR A C 1
ATOM 570 O O . THR A 1 78 ? -8.412 7.575 2.744 1.00 97.88 78 THR A O 1
ATOM 573 N N . TYR A 1 79 ? -7.572 7.026 4.761 1.00 97.19 79 TYR A N 1
ATOM 574 C CA . TYR A 1 79 ? -8.220 5.725 4.876 1.00 97.19 79 TYR A CA 1
ATOM 575 C C . TYR A 1 79 ? -9.538 5.822 5.641 1.00 97.19 79 TYR A C 1
ATOM 577 O O . TYR A 1 79 ? -9.609 6.357 6.754 1.00 97.19 79 TYR A O 1
ATOM 585 N N . LYS A 1 80 ? -10.573 5.224 5.056 1.00 97.00 80 LYS A N 1
ATOM 586 C CA . LYS A 1 80 ? -11.848 4.946 5.703 1.00 97.00 80 LYS A CA 1
ATOM 587 C C . LYS A 1 80 ? -12.178 3.461 5.493 1.00 97.00 80 LYS A C 1
ATOM 589 O O . LYS A 1 80 ? -12.247 3.051 4.335 1.00 97.00 80 LYS A O 1
ATOM 594 N N . PRO A 1 81 ? -12.417 2.683 6.568 1.00 95.31 81 PRO A N 1
ATOM 595 C CA . PRO A 1 81 ? -12.837 1.294 6.442 1.00 95.31 81 PRO A CA 1
ATOM 596 C C . PRO A 1 81 ? -14.068 1.155 5.551 1.00 95.31 81 PRO A C 1
ATOM 598 O O . PRO A 1 81 ? -14.998 1.969 5.622 1.00 95.31 81 PRO A O 1
ATOM 601 N N . LEU A 1 82 ? -14.043 0.127 4.709 1.00 96.25 82 LEU A N 1
ATOM 602 C CA . LEU A 1 82 ? -15.180 -0.264 3.891 1.00 96.25 82 LEU A CA 1
ATOM 603 C C . LEU A 1 82 ? -16.255 -0.939 4.754 1.00 96.25 82 LEU A C 1
ATOM 605 O O . LEU A 1 82 ? -16.002 -1.317 5.898 1.00 96.25 82 LEU A O 1
ATOM 609 N N . SER A 1 83 ? -17.462 -1.092 4.208 1.00 95.88 83 SER A N 1
ATOM 610 C CA . SER A 1 83 ? -18.477 -1.933 4.848 1.00 95.88 83 SER A CA 1
ATOM 611 C C . SER A 1 83 ? -18.140 -3.423 4.689 1.00 95.88 83 SER A C 1
ATOM 613 O O . SER A 1 83 ? -17.421 -3.805 3.766 1.00 95.88 83 SER A O 1
ATOM 615 N N . ASP A 1 84 ? -18.694 -4.286 5.546 1.00 94.19 84 ASP A N 1
ATOM 616 C CA . ASP A 1 84 ? -18.493 -5.743 5.451 1.00 94.19 84 ASP A CA 1
ATOM 617 C C . ASP A 1 84 ? -18.882 -6.302 4.069 1.00 94.19 84 ASP A C 1
ATOM 619 O O . ASP A 1 84 ? -18.209 -7.188 3.539 1.00 94.19 84 ASP A O 1
ATOM 623 N N . SER A 1 85 ? -19.942 -5.760 3.454 1.00 95.12 85 SER A N 1
ATOM 624 C CA . SER A 1 85 ? -20.365 -6.137 2.100 1.00 95.12 85 SER A CA 1
ATOM 625 C C . SER A 1 85 ? -19.350 -5.728 1.037 1.00 95.12 85 SER A C 1
ATOM 627 O O . SER A 1 85 ? -19.068 -6.517 0.141 1.00 95.12 85 SER A O 1
ATOM 629 N N . ASP A 1 86 ? -18.757 -4.539 1.151 1.00 95.00 86 ASP A N 1
ATOM 630 C CA . ASP A 1 86 ? -17.753 -4.061 0.192 1.00 95.00 86 ASP A CA 1
ATOM 631 C C . ASP A 1 86 ? -16.453 -4.876 0.301 1.00 95.00 86 ASP A C 1
ATOM 633 O O . ASP A 1 86 ? -15.830 -5.204 -0.711 1.00 95.00 86 ASP A O 1
ATOM 637 N N . TRP A 1 87 ? -16.061 -5.266 1.521 1.00 95.81 87 TRP A N 1
ATOM 638 C CA . TRP A 1 87 ? -14.948 -6.192 1.755 1.00 95.81 87 TRP A CA 1
ATOM 639 C C . TRP A 1 87 ? -15.208 -7.556 1.105 1.00 95.81 87 TRP A C 1
ATOM 641 O O . TRP A 1 87 ? -14.357 -8.088 0.382 1.00 95.81 87 TRP A O 1
ATOM 651 N N . GLN A 1 88 ? -16.419 -8.091 1.282 1.00 93.81 88 GLN A N 1
ATOM 652 C CA . GLN A 1 88 ? -16.831 -9.340 0.649 1.00 93.81 88 GLN A CA 1
ATOM 653 C C . GLN A 1 88 ? -16.835 -9.239 -0.882 1.00 93.81 88 GLN A C 1
ATOM 655 O O . GLN A 1 88 ? -16.367 -10.160 -1.554 1.00 93.81 88 GLN A O 1
ATOM 660 N N . GLU A 1 89 ? -17.316 -8.127 -1.442 1.00 93.69 89 GLU A N 1
ATOM 661 C CA . GLU A 1 89 ? -17.271 -7.877 -2.880 1.00 93.69 89 GLU A CA 1
ATOM 662 C C . GLU A 1 89 ? -15.836 -7.797 -3.391 1.00 93.69 89 GLU A C 1
ATOM 664 O O . GLU A 1 89 ? -15.537 -8.370 -4.441 1.00 93.69 89 GLU A O 1
ATOM 669 N N . LEU A 1 90 ? -14.938 -7.117 -2.673 1.00 93.38 90 LEU A N 1
ATOM 670 C CA . LEU A 1 90 ? -13.514 -7.066 -2.998 1.00 93.38 90 LEU A CA 1
ATOM 671 C C . LEU A 1 90 ? -12.872 -8.462 -2.948 1.00 93.38 90 LEU A C 1
ATOM 673 O O . LEU A 1 90 ? -11.982 -8.741 -3.751 1.00 93.38 90 LEU A O 1
ATOM 677 N N . GLY A 1 91 ? -13.361 -9.346 -2.075 1.00 93.50 91 GLY A N 1
ATOM 678 C CA . GLY A 1 91 ? -12.814 -10.684 -1.849 1.00 93.50 91 GLY A CA 1
ATOM 679 C C . GLY A 1 91 ? -11.683 -10.700 -0.818 1.00 93.50 91 GLY A C 1
ATOM 680 O O . GLY A 1 91 ? -10.795 -11.547 -0.900 1.00 93.50 91 GLY A O 1
ATOM 681 N N . ALA A 1 92 ? -11.697 -9.756 0.126 1.00 94.25 92 ALA A N 1
ATOM 682 C CA . ALA A 1 92 ? -10.723 -9.635 1.207 1.00 94.25 92 ALA A CA 1
ATOM 683 C C . ALA A 1 92 ? -11.426 -9.313 2.536 1.00 94.25 92 ALA A C 1
ATOM 685 O O . ALA A 1 92 ? -12.591 -8.930 2.548 1.00 94.25 92 ALA A O 1
ATOM 686 N N . SER A 1 93 ? -10.723 -9.471 3.655 1.00 93.31 93 SER A N 1
ATOM 687 C CA . SER A 1 93 ? -11.233 -9.116 4.987 1.00 93.31 93 SER A CA 1
ATOM 688 C C . SER A 1 93 ? -10.688 -7.764 5.438 1.00 93.31 93 SER A C 1
ATOM 690 O O . SER A 1 93 ? -9.611 -7.362 4.992 1.00 93.31 93 SER A O 1
ATOM 692 N N . ASP A 1 94 ? -11.391 -7.103 6.363 1.00 94.00 94 ASP A N 1
ATOM 693 C CA . ASP A 1 94 ? -10.906 -5.866 6.981 1.00 94.00 94 ASP A CA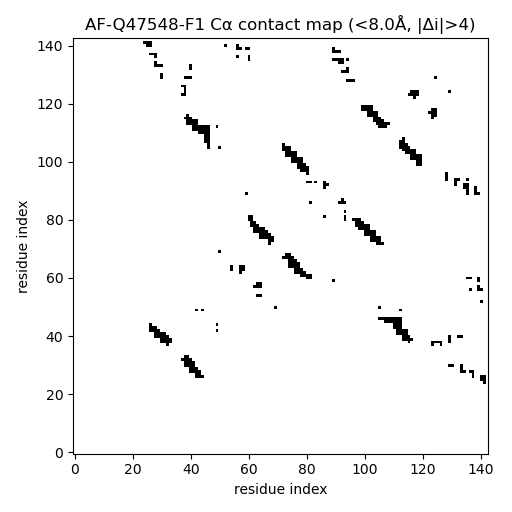 1
ATOM 694 C C . ASP A 1 94 ? -9.513 -6.088 7.611 1.00 94.00 94 ASP A C 1
ATOM 696 O O . ASP A 1 94 ? -9.345 -6.999 8.432 1.00 94.00 94 ASP A O 1
ATOM 700 N N . PRO A 1 95 ? -8.502 -5.281 7.241 1.00 93.81 95 PRO A N 1
ATOM 701 C CA . PRO A 1 95 ? -7.138 -5.435 7.733 1.00 93.81 95 PRO A CA 1
ATOM 702 C C . PRO A 1 95 ? -6.918 -4.906 9.164 1.00 93.81 95 PRO A C 1
ATOM 704 O O . PRO A 1 95 ? -5.797 -4.968 9.672 1.00 93.81 95 PRO A O 1
ATOM 707 N N . GLY A 1 96 ? -7.943 -4.363 9.830 1.00 93.12 96 GLY A N 1
ATOM 708 C CA . GLY A 1 96 ? -7.846 -3.846 11.196 1.00 93.12 96 GLY A CA 1
ATOM 709 C C . GLY A 1 96 ? -7.032 -2.553 11.296 1.00 93.12 96 GLY A C 1
ATOM 710 O O . GLY A 1 96 ? -6.340 -2.316 12.292 1.00 93.12 96 GLY A O 1
ATOM 711 N N . LEU A 1 97 ? -7.063 -1.725 10.247 1.00 93.44 97 LEU A N 1
ATOM 712 C CA . LEU A 1 97 ? -6.468 -0.388 10.261 1.00 93.44 97 LEU A CA 1
ATOM 713 C C . LEU A 1 97 ? -7.446 0.618 10.883 1.00 93.44 97 LEU A C 1
ATOM 715 O O . LEU A 1 97 ? -8.656 0.552 10.673 1.00 93.44 97 LEU A O 1
ATOM 719 N N . ALA A 1 98 ? -6.922 1.585 11.634 1.00 93.38 98 ALA A N 1
ATOM 720 C CA . ALA A 1 98 ? -7.726 2.696 12.133 1.00 93.38 98 ALA A CA 1
ATOM 721 C C . ALA A 1 98 ? -8.015 3.686 10.996 1.00 93.38 98 ALA A C 1
ATOM 723 O O . ALA A 1 98 ? -7.147 3.953 10.176 1.00 93.38 98 ALA A O 1
ATOM 724 N N . SER A 1 99 ? -9.208 4.279 10.950 1.00 95.25 99 SER A N 1
ATOM 725 C CA . SER A 1 99 ? -9.477 5.367 10.000 1.00 95.25 99 SER A CA 1
ATOM 726 C C . SER A 1 99 ? -8.558 6.561 10.267 1.00 95.25 99 SER A C 1
ATOM 728 O O . SER A 1 99 ? -8.395 6.955 11.425 1.00 95.25 99 SER A O 1
ATOM 730 N N . GLY A 1 100 ? -8.027 7.185 9.220 1.00 95.38 100 GLY A N 1
ATOM 731 C CA . GLY A 1 100 ? -7.163 8.353 9.365 1.00 95.38 100 GLY A CA 1
ATOM 732 C C . GLY A 1 100 ? -6.270 8.597 8.159 1.00 95.38 100 GLY A C 1
ATOM 733 O O . GLY A 1 100 ? -6.397 7.934 7.131 1.00 95.38 100 GLY A O 1
ATOM 734 N N . ASP A 1 101 ? -5.363 9.556 8.304 1.00 97.12 101 ASP A N 1
ATOM 735 C CA . ASP A 1 101 ? -4.401 9.908 7.267 1.00 97.12 101 ASP A CA 1
ATOM 736 C C . ASP A 1 101 ? -3.134 9.067 7.396 1.00 97.12 101 ASP A C 1
ATOM 738 O O . ASP A 1 101 ? -2.524 8.986 8.459 1.00 97.12 101 ASP A O 1
ATOM 742 N N . TYR A 1 102 ? -2.721 8.461 6.294 1.00 97.62 102 TYR A N 1
ATOM 743 C CA . TYR A 1 102 ? -1.530 7.639 6.198 1.00 97.62 102 TYR A CA 1
ATOM 744 C C . TYR A 1 102 ? -0.598 8.197 5.133 1.00 97.62 102 TYR A C 1
ATOM 746 O O . TYR A 1 102 ? -1.023 8.743 4.111 1.00 97.62 102 TYR A O 1
ATOM 754 N N . LYS A 1 103 ? 0.699 8.003 5.350 1.00 98.00 103 LYS A N 1
ATOM 755 C CA . LYS A 1 103 ? 1.714 8.179 4.318 1.00 98.00 103 LYS A CA 1
ATOM 756 C C . LYS A 1 103 ? 2.083 6.810 3.760 1.00 98.00 103 LYS A C 1
ATOM 758 O O . LYS A 1 103 ? 2.451 5.910 4.510 1.00 98.00 103 LYS A O 1
ATOM 763 N N . LEU A 1 104 ? 2.016 6.672 2.445 1.00 98.12 104 LEU A N 1
ATOM 764 C CA . LEU A 1 104 ? 2.498 5.516 1.706 1.00 98.12 104 LEU A CA 1
ATOM 765 C C . LEU A 1 104 ? 3.842 5.860 1.058 1.00 98.12 104 LEU A C 1
ATOM 767 O O . LEU A 1 104 ? 3.920 6.744 0.202 1.00 98.12 104 LEU A O 1
ATOM 771 N N . GLN A 1 105 ? 4.882 5.141 1.466 1.00 98.00 105 GLN A N 1
ATOM 772 C CA . GLN A 1 105 ? 6.200 5.164 0.845 1.00 98.00 105 GLN A CA 1
ATOM 773 C C . GLN A 1 105 ? 6.274 4.053 -0.209 1.00 98.00 105 GLN A C 1
ATOM 775 O O . GLN A 1 105 ? 6.003 2.891 0.092 1.00 98.00 105 GLN A O 1
ATOM 780 N N . VAL A 1 106 ? 6.653 4.406 -1.433 1.00 98.12 106 VAL A N 1
ATOM 781 C CA . VAL A 1 106 ? 6.824 3.498 -2.569 1.00 98.12 106 VAL A CA 1
ATOM 782 C C . VAL A 1 106 ? 8.297 3.479 -2.959 1.00 98.12 106 VAL A C 1
ATOM 784 O O . VAL A 1 106 ? 8.843 4.513 -3.347 1.00 98.12 106 VAL A O 1
ATOM 787 N N . GLY A 1 107 ? 8.940 2.320 -2.853 1.00 97.25 107 GLY A N 1
ATOM 788 C CA . GLY A 1 107 ? 10.342 2.129 -3.226 1.00 97.25 107 GLY A CA 1
ATOM 789 C C . GLY A 1 107 ? 10.498 1.336 -4.518 1.00 97.25 107 GLY A C 1
ATOM 790 O O . GLY A 1 107 ? 9.655 0.504 -4.853 1.00 97.25 107 GLY A O 1
ATOM 791 N N . ASP A 1 108 ? 11.585 1.595 -5.240 1.00 96.44 108 ASP A N 1
ATOM 792 C CA . ASP A 1 108 ? 11.974 0.838 -6.429 1.00 96.44 108 ASP A CA 1
ATOM 793 C C . ASP A 1 108 ? 12.855 -0.355 -6.033 1.00 96.44 108 ASP A C 1
ATOM 795 O O . ASP A 1 108 ? 13.885 -0.182 -5.381 1.00 96.44 108 ASP A O 1
ATOM 799 N N . LEU A 1 109 ? 12.438 -1.560 -6.422 1.00 95.50 109 LEU A N 1
ATOM 800 C CA . LEU A 1 109 ? 13.165 -2.818 -6.238 1.00 95.50 109 LEU A CA 1
ATOM 801 C C . LEU A 1 109 ? 13.403 -3.494 -7.603 1.00 95.50 109 LEU A C 1
ATOM 803 O O . LEU A 1 109 ? 13.290 -4.717 -7.723 1.00 95.50 109 LEU A O 1
ATOM 807 N N . ASP A 1 110 ? 13.682 -2.696 -8.640 1.00 93.94 110 ASP A N 1
ATOM 808 C CA . ASP A 1 110 ? 13.896 -3.108 -10.034 1.00 93.94 110 ASP A CA 1
ATOM 809 C C . ASP A 1 110 ? 12.639 -3.733 -10.667 1.00 93.94 110 ASP A C 1
ATOM 811 O O . ASP A 1 110 ? 11.764 -3.036 -11.184 1.00 93.94 110 ASP A O 1
ATOM 815 N N . ASN A 1 111 ? 12.482 -5.057 -10.591 1.00 93.06 111 ASN A N 1
ATOM 816 C CA . ASN A 1 111 ? 11.294 -5.745 -11.109 1.00 93.06 111 ASN A CA 1
ATOM 817 C C . ASN A 1 111 ? 10.119 -5.787 -10.112 1.00 93.06 111 ASN A C 1
ATOM 819 O O . ASN A 1 111 ? 9.067 -6.372 -10.404 1.00 93.06 111 ASN A O 1
ATOM 823 N N . ARG A 1 112 ? 10.300 -5.189 -8.934 1.00 96.12 112 ARG A N 1
ATOM 824 C CA . ARG A 1 112 ? 9.348 -5.117 -7.823 1.00 96.12 112 ARG A CA 1
ATOM 825 C C . ARG A 1 112 ? 9.290 -3.691 -7.282 1.00 96.12 112 ARG A C 1
ATOM 827 O O . ARG A 1 112 ? 10.145 -2.866 -7.583 1.00 96.12 112 ARG A O 1
ATOM 834 N N . SER A 1 113 ? 8.288 -3.415 -6.458 1.00 97.69 113 SER A N 1
ATOM 835 C CA . SER A 1 113 ? 8.208 -2.175 -5.684 1.00 97.69 113 SER A CA 1
ATOM 836 C C . SER A 1 113 ? 7.854 -2.484 -4.239 1.00 97.69 113 SER A C 1
ATOM 838 O O . SER A 1 113 ? 7.028 -3.364 -3.988 1.00 97.69 113 SER A O 1
ATOM 840 N N . SER A 1 114 ? 8.456 -1.768 -3.294 1.00 97.81 114 SER A N 1
ATOM 841 C CA . SER A 1 114 ? 8.044 -1.824 -1.891 1.00 97.81 114 SER A CA 1
ATOM 842 C C . SER A 1 114 ? 6.925 -0.825 -1.623 1.00 97.81 114 SER A C 1
ATOM 844 O O . SER A 1 114 ? 6.918 0.260 -2.197 1.00 97.81 114 SER A O 1
ATOM 846 N N . LEU A 1 115 ? 5.989 -1.188 -0.749 1.00 98.19 115 LEU A N 1
ATOM 847 C CA . LEU A 1 115 ? 4.936 -0.325 -0.223 1.00 98.19 115 LEU A CA 1
ATOM 848 C C . LEU A 1 115 ? 5.003 -0.358 1.302 1.00 98.19 115 LEU A C 1
ATOM 850 O O . LEU A 1 115 ? 4.732 -1.392 1.910 1.00 98.19 115 LEU A O 1
ATOM 854 N N . GLN A 1 116 ? 5.345 0.765 1.923 1.00 98.00 116 GLN A N 1
ATOM 855 C CA . GLN A 1 116 ? 5.390 0.890 3.377 1.00 98.00 116 GLN A CA 1
ATOM 856 C C . GLN A 1 116 ? 4.382 1.942 3.841 1.00 98.00 116 GLN A C 1
ATOM 858 O O . GLN A 1 116 ? 4.426 3.098 3.420 1.00 98.00 116 GLN A O 1
ATOM 863 N N . PHE A 1 117 ? 3.459 1.523 4.704 1.00 97.06 117 PHE A N 1
ATOM 864 C CA . PHE A 1 117 ? 2.419 2.377 5.269 1.00 97.06 117 PHE A CA 1
ATOM 865 C C . PHE A 1 117 ? 2.871 2.932 6.613 1.00 97.06 117 PHE A C 1
ATOM 867 O O . PHE A 1 117 ? 3.318 2.187 7.486 1.00 97.06 117 PHE A O 1
ATOM 874 N N . ILE A 1 118 ? 2.726 4.242 6.767 1.00 95.75 118 ILE A N 1
ATOM 875 C CA . ILE A 1 118 ? 3.127 4.995 7.947 1.00 95.75 118 ILE A CA 1
ATOM 876 C C . ILE A 1 118 ? 1.898 5.746 8.456 1.00 95.75 118 ILE A C 1
ATOM 878 O O . ILE A 1 118 ? 1.244 6.470 7.703 1.00 95.75 118 ILE A O 1
ATOM 882 N N . ASP A 1 119 ? 1.570 5.533 9.724 1.00 91.56 119 ASP A N 1
ATOM 883 C CA . ASP A 1 119 ? 0.442 6.147 10.412 1.00 91.56 119 ASP A CA 1
ATOM 884 C C . ASP A 1 119 ? 0.656 7.667 10.617 1.00 91.56 119 ASP A C 1
ATOM 886 O O . ASP A 1 119 ? 1.771 8.178 10.439 1.00 91.56 119 ASP A O 1
ATOM 890 N N . PRO A 1 120 ? -0.378 8.427 11.027 1.00 82.62 120 PRO A N 1
ATOM 891 C CA . PRO A 1 120 ? -0.238 9.869 11.231 1.00 82.62 120 PRO A CA 1
ATOM 892 C C . PRO A 1 120 ? 0.712 10.244 12.383 1.00 82.62 120 PRO A C 1
ATOM 894 O O . PRO A 1 120 ? 1.088 11.407 12.516 1.00 82.62 120 PRO A O 1
ATOM 897 N N . LYS A 1 121 ? 1.104 9.283 13.230 1.00 89.25 121 LYS A N 1
ATOM 898 C CA . LYS A 1 121 ? 2.088 9.463 14.307 1.00 89.25 121 LYS A CA 1
ATOM 899 C C . LYS A 1 121 ? 3.519 9.163 13.843 1.00 89.25 121 LYS A C 1
ATOM 901 O O . LYS A 1 121 ? 4.446 9.351 14.625 1.00 89.25 121 LYS A O 1
ATOM 906 N N . GLY A 1 122 ? 3.708 8.741 12.591 1.00 89.75 122 GLY A N 1
ATOM 907 C CA . GLY A 1 122 ? 5.008 8.405 12.020 1.00 89.75 122 GLY A CA 1
ATOM 908 C C . GLY A 1 122 ? 5.454 6.962 12.267 1.00 89.75 122 GLY A C 1
ATOM 909 O O . GLY A 1 122 ? 6.610 6.648 11.991 1.00 89.75 122 GLY A O 1
ATOM 910 N N . HIS A 1 123 ? 4.579 6.086 12.765 1.00 93.12 123 HIS A N 1
ATOM 911 C CA . HIS A 1 123 ? 4.890 4.673 12.970 1.00 93.12 123 HIS A CA 1
ATOM 912 C C . HIS A 1 123 ? 4.509 3.844 11.751 1.00 93.12 123 HIS A C 1
ATOM 914 O O . HIS A 1 123 ? 3.455 4.048 11.149 1.00 93.12 123 HIS A O 1
ATOM 920 N N . THR A 1 124 ? 5.337 2.863 11.411 1.00 94.50 124 THR A N 1
ATOM 921 C CA . THR A 1 124 ? 4.938 1.828 10.458 1.00 94.50 124 THR A CA 1
ATOM 922 C C . THR A 1 124 ? 3.830 0.959 11.046 1.00 94.50 124 THR A C 1
ATOM 924 O O . THR A 1 124 ? 3.643 0.883 12.265 1.00 94.50 124 THR A O 1
ATOM 927 N N . LEU A 1 125 ? 3.066 0.306 10.170 1.00 93.81 125 LEU A N 1
ATOM 928 C CA . LEU A 1 125 ? 2.065 -0.667 10.603 1.00 93.81 125 LEU A CA 1
ATOM 929 C C . LEU A 1 125 ? 2.703 -1.811 11.399 1.00 93.81 125 LEU A C 1
ATOM 931 O O . LEU A 1 125 ? 3.895 -2.087 11.300 1.00 93.81 125 LEU A O 1
ATOM 935 N N . THR A 1 126 ? 1.885 -2.519 12.171 1.00 93.75 126 THR A N 1
ATOM 936 C CA . THR A 1 126 ? 2.311 -3.786 12.781 1.00 93.75 126 THR A CA 1
ATOM 937 C C . THR A 1 126 ? 2.466 -4.883 11.722 1.00 93.75 126 THR A C 1
ATOM 939 O O . THR A 1 126 ? 1.841 -4.822 10.661 1.00 93.75 126 THR A O 1
ATOM 942 N N . GLN A 1 127 ? 3.248 -5.929 12.017 1.00 93.31 127 GLN A N 1
ATOM 943 C CA . GLN A 1 127 ? 3.406 -7.073 11.109 1.00 93.31 127 GLN A CA 1
ATOM 944 C C . GLN A 1 127 ? 2.057 -7.723 10.766 1.00 93.31 127 GLN A C 1
ATOM 946 O O . GLN A 1 127 ? 1.798 -8.011 9.605 1.00 93.31 127 GLN A O 1
ATOM 951 N N . SER A 1 128 ? 1.166 -7.888 11.749 1.00 93.50 128 SER A N 1
ATOM 952 C CA . SER A 1 128 ? -0.156 -8.486 11.534 1.00 93.50 128 SER A CA 1
ATOM 953 C C . SER A 1 128 ? -1.042 -7.652 10.607 1.00 93.50 128 SER A C 1
ATOM 955 O O . SER A 1 128 ? -1.719 -8.210 9.749 1.00 93.50 128 SER A O 1
ATOM 957 N N . GLN A 1 129 ? -1.020 -6.322 10.744 1.00 94.88 129 GLN A N 1
ATOM 958 C CA . GLN A 1 129 ? -1.732 -5.424 9.830 1.00 94.88 129 GLN A CA 1
ATOM 959 C C . GLN A 1 129 ? -1.132 -5.476 8.421 1.00 94.88 129 GLN A C 1
ATOM 961 O O . GLN A 1 129 ? -1.872 -5.533 7.443 1.00 94.88 129 GLN A O 1
ATOM 966 N N . ASN A 1 130 ? 0.198 -5.499 8.303 1.00 95.62 130 ASN A N 1
ATOM 967 C CA . ASN A 1 130 ? 0.872 -5.626 7.012 1.00 95.62 130 ASN A CA 1
ATOM 968 C C . ASN A 1 130 ? 0.538 -6.959 6.323 1.00 95.62 130 ASN A C 1
ATOM 970 O O . ASN A 1 130 ? 0.201 -6.977 5.145 1.00 95.62 130 ASN A O 1
ATOM 974 N N . ASP A 1 131 ? 0.547 -8.066 7.064 1.00 94.12 131 ASP A N 1
ATOM 975 C CA . ASP A 1 131 ? 0.183 -9.385 6.541 1.00 94.12 131 ASP A CA 1
ATOM 976 C C . ASP A 1 131 ? -1.283 -9.430 6.085 1.00 94.12 131 ASP A C 1
ATOM 978 O O . ASP A 1 131 ? -1.584 -9.978 5.024 1.00 94.12 131 ASP A O 1
ATOM 982 N N . ALA A 1 132 ? -2.195 -8.800 6.833 1.00 95.31 132 ALA A N 1
ATOM 983 C CA . ALA A 1 132 ? -3.600 -8.692 6.440 1.00 95.31 132 ALA A CA 1
ATOM 984 C C . ALA A 1 132 ? -3.780 -7.888 5.138 1.00 95.31 132 ALA A C 1
ATOM 986 O O . ALA A 1 132 ? -4.603 -8.243 4.290 1.00 95.31 132 ALA A O 1
ATOM 987 N N . LEU A 1 133 ? -2.964 -6.848 4.931 1.00 96.50 133 LEU A N 1
ATOM 988 C CA . LEU A 1 133 ? -2.986 -6.043 3.711 1.00 96.50 133 LEU A CA 1
ATOM 989 C C . LEU A 1 133 ? -2.515 -6.801 2.460 1.00 96.50 133 LEU A C 1
ATOM 991 O O . LEU A 1 133 ? -2.842 -6.374 1.352 1.00 96.50 133 LEU A O 1
ATOM 995 N N . VAL A 1 134 ? -1.814 -7.934 2.593 1.00 96.62 134 VAL A N 1
ATOM 996 C CA . VAL A 1 134 ? -1.411 -8.757 1.439 1.00 96.62 134 VAL A CA 1
ATOM 997 C C . VAL A 1 134 ? -2.632 -9.195 0.634 1.00 96.62 134 VAL A C 1
ATOM 999 O O . VAL A 1 134 ? -2.689 -8.954 -0.570 1.00 96.62 134 VAL A O 1
ATOM 1002 N N . ALA A 1 135 ? -3.629 -9.796 1.290 1.00 94.44 135 ALA A N 1
ATOM 1003 C CA . ALA A 1 135 ? -4.839 -10.273 0.618 1.00 94.44 135 ALA A CA 1
ATOM 1004 C C . ALA A 1 135 ? -5.655 -9.111 0.027 1.00 94.44 135 ALA A C 1
ATOM 1006 O O . ALA A 1 135 ? -6.160 -9.208 -1.092 1.00 94.44 135 ALA A O 1
ATOM 1007 N N . VAL A 1 136 ? -5.718 -7.991 0.752 1.00 96.56 136 VAL A N 1
ATOM 1008 C CA . VAL A 1 136 ? -6.415 -6.768 0.338 1.00 96.56 136 VAL A CA 1
ATOM 1009 C C . VAL A 1 136 ? -5.816 -6.192 -0.948 1.00 96.56 136 VAL A C 1
ATOM 1011 O O . VAL A 1 136 ? -6.534 -5.990 -1.928 1.00 96.56 136 VAL A O 1
ATOM 1014 N N . PHE A 1 137 ? -4.499 -5.974 -0.992 1.00 96.19 137 PHE A N 1
ATOM 1015 C CA . PHE A 1 137 ? -3.845 -5.418 -2.180 1.00 96.19 137 PHE A CA 1
ATOM 1016 C C . PHE A 1 137 ? -3.763 -6.423 -3.327 1.00 96.19 137 PHE A C 1
ATOM 1018 O O . PHE A 1 137 ? -3.916 -6.027 -4.483 1.00 96.19 137 PHE A O 1
ATOM 1025 N N . GLN A 1 138 ? -3.607 -7.718 -3.037 1.00 94.94 138 GLN A N 1
ATOM 1026 C CA . GLN A 1 138 ? -3.695 -8.760 -4.059 1.00 94.94 138 GLN A CA 1
ATOM 1027 C C . GLN A 1 138 ? -5.052 -8.706 -4.776 1.00 94.94 138 GLN A C 1
ATOM 1029 O O . GLN A 1 138 ? -5.099 -8.746 -6.008 1.00 94.94 138 GLN A O 1
ATOM 1034 N N . ALA A 1 139 ? -6.151 -8.566 -4.028 1.00 93.94 139 ALA A N 1
ATOM 1035 C CA . ALA A 1 139 ? -7.488 -8.414 -4.593 1.00 93.94 139 ALA A CA 1
ATOM 1036 C C . ALA A 1 139 ? -7.642 -7.093 -5.367 1.00 93.94 139 ALA A C 1
ATOM 1038 O O . ALA A 1 139 ? -8.136 -7.088 -6.498 1.00 93.94 139 ALA A O 1
ATOM 1039 N N . ALA A 1 140 ? -7.154 -5.983 -4.806 1.00 94.62 140 ALA A N 1
ATOM 1040 C CA . ALA A 1 140 ? -7.264 -4.656 -5.408 1.00 94.62 140 ALA A CA 1
ATOM 1041 C C . ALA A 1 140 ? -6.557 -4.539 -6.770 1.00 94.62 140 ALA A C 1
ATOM 1043 O O . ALA A 1 140 ? -7.101 -3.915 -7.685 1.00 94.62 140 ALA A O 1
ATOM 1044 N N . PHE A 1 141 ? -5.381 -5.161 -6.923 1.00 91.62 141 PHE A N 1
ATOM 1045 C CA . PHE A 1 141 ? -4.642 -5.193 -8.190 1.00 91.62 141 PHE A CA 1
ATOM 1046 C C . PHE A 1 141 ? -5.188 -6.204 -9.209 1.00 91.62 141 PHE A C 1
ATOM 1048 O O . PHE A 1 141 ? -4.855 -6.101 -10.391 1.00 91.62 141 PHE A O 1
ATOM 1055 N N . SER A 1 142 ? -5.979 -7.186 -8.765 1.00 86.69 142 SER A N 1
ATOM 1056 C CA . SER A 1 142 ? -6.523 -8.248 -9.627 1.00 86.69 142 SER A CA 1
ATOM 1057 C C . SER A 1 142 ? -7.890 -7.907 -10.228 1.00 86.69 142 SER A C 1
ATOM 1059 O O . SER A 1 142 ? -8.273 -8.498 -11.239 1.00 86.69 142 SER A O 1
ATOM 1061 N N . LYS A 1 143 ? -8.630 -6.981 -9.611 1.00 74.81 143 LYS A N 1
ATOM 1062 C CA . LYS A 1 143 ? -9.843 -6.380 -10.182 1.00 74.81 143 LYS A CA 1
ATOM 1063 C C . LYS A 1 143 ? -9.510 -5.195 -11.080 1.00 74.81 143 LYS A C 1
ATOM 1065 O O . LYS A 1 143 ? -10.445 -4.703 -11.740 1.00 74.81 143 LYS A O 1
#

Mean predicted aligned error: 8.06 Å

Secondary structure (DSSP, 8-state):
--HHHHHHHHHHHHHHHHHHHHHTT---EEEEE-TTS-EEEEEES-HHHHHHHHHHHHHHTTEEEEEEEGGGTEEEEEE-PPPHHHHHHHT-----PPSEEEEEEEEEETTEEEEEEE-TTSPBPPHHHHHHHHHHHHHHHH-

Sequence (143 aa):
MNVISAGLDKSATDAANRAQNRASTTMDVQSAADDTGLPMLVVRGPFNVVWQRLPAALEKVGMKVTDSTRSQGNMAVTYKPLSDSDWQELGASDPGLASGDYKLQVGDLDNRSSLQFIDPKGHTLTQSQNDALVAVFQAAFSK

Solvent-accessible surface area (backbone atoms only — not comparable to full-atom values): 7652 Å² total; per-residue (Å²): 142,73,73,67,62,61,52,52,56,50,51,51,51,52,50,49,52,49,52,51,54,47,60,72,59,47,39,51,49,38,69,48,58,48,100,85,67,48,42,25,38,38,35,50,30,30,40,73,60,44,62,71,47,42,63,67,28,32,48,73,68,30,26,44,76,76,46,75,41,75,96,75,25,37,33,35,28,42,36,43,81,68,53,75,66,54,28,57,72,59,65,30,67,86,43,80,74,78,69,44,52,32,40,37,40,47,41,74,58,69,69,20,18,38,42,33,51,24,44,82,86,73,43,62,53,54,61,68,39,44,52,38,40,27,53,41,50,33,33,35,50,65,107

Radius of gyration: 18.36 Å; Cα contacts (8 Å, |Δi|>4): 240; chains: 1; bounding box: 37×53×54 Å

Foldseek 3Di:
DPPPVVVVVVVVVVVVVVVVVVVVQQFAKDWDADPVRFIWIKTQAFLVVCVVLVQQLCVLQQWHFPDDDSVQQKTKTFHDGDDPVSCVVLVADTLPDDGGIWMWHWAGPPRIIITWIAGPVRDTDDSSSSRSCSRSSSSSSND

InterPro domains:
  IPR010653 Outer membrane protein assembly factor BamC-like [PF06804] (1-141)
  IPR042268 Outer membrane protein assembly factor BamC, C-terminal [G3DSA:3.30.310.170] (25-143)

Nearest PDB structures (foldseek):
  2lae-assembly1_A  TM=9.897E-01  e=2.388E-20  Escherichia coli K-12
  5d0q-assembly1_C  TM=8.340E-01  e=7.779E-21  Escherichia coli
  5yhf-assembly1_A  TM=4.296E-01  e=1.407E+00  Thermus thermophilus HB8

pLDDT: mean 88.62, std 14.16, range [47.94, 98.31]

Organism: Escherichia coli (NCBI:txid562)